Protein AF-A0A9E1IN04-F1 (afdb_monomer)

Solvent-accessible surface area (backbone atoms only — not comparable to full-atom values): 7733 Å² total; per-residue (Å²): 133,81,76,65,79,65,95,47,70,43,78,44,82,46,77,49,76,50,74,62,90,88,30,43,38,40,34,41,32,36,32,40,37,34,66,43,94,56,92,55,84,97,48,48,29,34,36,37,25,38,79,43,41,36,35,40,35,42,47,97,92,48,76,48,62,46,42,63,92,68,74,53,97,83,42,56,62,70,58,55,48,52,47,57,50,40,46,49,69,42,36,35,34,32,56,100,64,40,83,74,46,68,56,62,52,71,62,45,53,51,54,36,53,61,51,55,66,71,66,68,65,56,67,70,69,62,68,63,62,78,86,117

Radius of gyration: 16.49 Å; Cα contacts (8 Å, |Δi|>4): 220; chains: 1; bounding box: 37×37×45 Å

Foldseek 3Di:
DQDFDDPAWDWDWDWDWDDDPPKIKIKIWTKIKHWDDDPDPPKTKIKMATPWMWMWMDDVPDIAIDTPVDGDPPHDVVRVLVNQLRRQIWMFIDDPRDTDDTDPVVVSVVVSVVSVVVVPDDVVVVVVVPPD

Sequence (132 aa):
MQALPAKMPATYDVAVANATGAKMVTSIYTLQTEPIHCHLRGLRAWRIWTTHSEGSWEEPGEALNFNSDTPKGSDPWPLTLQHAISTVPVAIVFAEGAPTNLIDEPDWRIRINQTLDKLGLPEQARSTREAL

Nearest PDB structures (foldseek):
  6ubl-assembly1_B  TM=4.491E-01  e=7.215E+00  Micromonospora chersina
  8b6w-assembly1_A  TM=4.183E-01  e=8.961E+00  Pseudomonas monteilii

pLDDT: mean 81.49, std 13.01, range [36.62, 95.5]

Secondary structure (DSSP, 8-state):
-PPPPPSS-EEEEEEEEEEETTEEEEEEEEEEEEEE--SSTT-EEEEEEEEEEEEEEEETTEEEEEETTS--TTS-HHHHHHHHHHHS-EEEEEETTEEEEEESHHHHHHHHHHHHHHTT--HHHHHH-TT-

Structure (mmCIF, N/CA/C/O backbone):
data_AF-A0A9E1IN04-F1
#
_entry.id   AF-A0A9E1IN04-F1
#
loop_
_atom_site.group_PDB
_atom_site.id
_atom_site.type_symbol
_atom_site.label_atom_id
_atom_site.label_alt_id
_atom_site.label_comp_id
_atom_site.label_asym_id
_atom_site.label_entity_id
_atom_site.label_seq_id
_atom_site.pdbx_PDB_ins_code
_atom_site.Cartn_x
_atom_site.Cartn_y
_atom_site.Cartn_z
_atom_site.occupancy
_atom_site.B_iso_or_equiv
_atom_site.auth_seq_id
_atom_site.auth_comp_id
_atom_site.auth_asym_id
_atom_site.auth_atom_id
_atom_site.pdbx_PDB_model_num
ATOM 1 N N . MET A 1 1 ? 12.596 -17.959 4.624 1.00 39.81 1 MET A N 1
ATOM 2 C CA . MET A 1 1 ? 12.591 -17.982 3.146 1.00 39.81 1 MET A CA 1
ATOM 3 C C . MET A 1 1 ? 11.557 -16.951 2.712 1.00 39.81 1 MET A C 1
ATOM 5 O O . MET A 1 1 ? 10.387 -17.167 2.991 1.00 39.81 1 MET A O 1
ATOM 9 N N . GLN A 1 2 ? 11.969 -15.784 2.203 1.00 51.19 2 GLN A N 1
ATOM 10 C CA . GLN A 1 2 ? 11.014 -14.782 1.704 1.00 51.19 2 GLN A CA 1
ATOM 11 C C . GLN A 1 2 ? 10.414 -15.296 0.393 1.00 51.19 2 GLN A C 1
ATOM 13 O O . GLN A 1 2 ? 11.143 -15.798 -0.465 1.00 51.19 2 GLN A O 1
ATOM 18 N N . ALA A 1 3 ? 9.089 -15.242 0.266 1.00 54.62 3 ALA A N 1
ATOM 19 C CA . ALA A 1 3 ? 8.418 -15.646 -0.958 1.00 54.62 3 ALA A CA 1
ATOM 20 C C . ALA A 1 3 ? 8.788 -14.665 -2.077 1.00 54.62 3 ALA A C 1
ATOM 22 O O . ALA A 1 3 ? 8.647 -13.455 -1.917 1.00 54.62 3 ALA A O 1
ATOM 23 N N . LEU A 1 4 ? 9.267 -15.187 -3.207 1.00 60.56 4 LEU A N 1
ATOM 24 C CA . LEU A 1 4 ? 9.439 -14.384 -4.412 1.00 60.56 4 LEU A CA 1
ATOM 25 C C . LEU A 1 4 ? 8.053 -13.982 -4.937 1.00 60.56 4 LEU A C 1
ATOM 27 O O . LEU A 1 4 ? 7.192 -14.858 -5.061 1.00 60.56 4 LEU A O 1
ATOM 31 N N . PRO A 1 5 ? 7.838 -12.711 -5.302 1.00 63.75 5 PRO A N 1
ATOM 32 C CA . PRO A 1 5 ? 6.624 -12.309 -5.998 1.00 63.75 5 PRO A CA 1
ATOM 33 C C . PRO A 1 5 ? 6.424 -13.056 -7.324 1.00 63.75 5 PRO A C 1
ATOM 35 O O . PRO A 1 5 ? 7.355 -13.618 -7.920 1.00 63.75 5 PRO A O 1
ATOM 38 N N . ALA A 1 6 ? 5.168 -13.109 -7.760 1.00 69.19 6 ALA A N 1
ATOM 39 C CA . ALA A 1 6 ? 4.741 -13.899 -8.901 1.00 69.19 6 ALA A CA 1
ATOM 40 C C . ALA A 1 6 ? 5.416 -13.462 -10.213 1.00 69.19 6 ALA A C 1
ATOM 42 O O . ALA A 1 6 ? 5.799 -12.311 -10.428 1.00 69.19 6 ALA A O 1
ATOM 43 N N . LYS A 1 7 ? 5.541 -14.417 -11.142 1.00 77.25 7 LYS A N 1
ATOM 44 C CA . LYS A 1 7 ? 6.069 -14.174 -12.499 1.00 77.25 7 LYS A CA 1
ATOM 45 C C . LYS A 1 7 ? 5.049 -13.510 -13.439 1.00 77.25 7 LYS A C 1
ATOM 47 O O . LYS A 1 7 ? 5.396 -13.173 -14.565 1.00 77.25 7 LYS A O 1
ATOM 52 N N . MET A 1 8 ? 3.808 -13.374 -12.992 1.00 83.69 8 MET A N 1
ATOM 53 C CA . MET A 1 8 ? 2.656 -12.798 -13.686 1.00 83.69 8 MET A CA 1
ATOM 54 C C . MET A 1 8 ? 1.913 -11.900 -12.693 1.00 83.69 8 MET A C 1
ATOM 56 O O . MET A 1 8 ? 2.198 -12.005 -11.496 1.00 83.69 8 MET A O 1
ATOM 60 N N . PRO A 1 9 ? 0.984 -11.041 -13.148 1.00 90.06 9 PRO A N 1
ATOM 61 C CA . PRO A 1 9 ? 0.143 -10.292 -12.231 1.00 90.06 9 PRO A CA 1
ATOM 62 C C . PRO A 1 9 ? -0.522 -11.218 -11.211 1.00 90.06 9 PRO A C 1
ATOM 64 O O . PRO A 1 9 ? -1.022 -12.284 -11.576 1.00 90.06 9 PRO A O 1
ATOM 67 N N . ALA A 1 10 ? -0.480 -10.836 -9.940 1.00 91.44 10 ALA A N 1
ATOM 68 C CA . ALA A 1 10 ? -1.012 -11.648 -8.856 1.00 91.44 10 ALA A CA 1
ATOM 69 C C . ALA A 1 10 ? -1.556 -10.788 -7.724 1.00 91.44 10 ALA A C 1
ATOM 71 O O . ALA A 1 10 ? -1.034 -9.706 -7.437 1.00 91.44 10 ALA A O 1
ATOM 72 N N . THR A 1 11 ? -2.568 -11.338 -7.063 1.00 93.06 11 THR A N 1
ATOM 73 C CA . THR A 1 11 ? -3.179 -10.794 -5.857 1.00 93.06 11 THR A CA 1
ATOM 74 C C . THR A 1 11 ? -2.732 -11.615 -4.652 1.00 93.06 11 THR A C 1
ATOM 76 O O . THR A 1 11 ? -2.745 -12.845 -4.706 1.00 93.06 11 THR A O 1
ATOM 79 N N . TYR A 1 12 ? -2.334 -10.937 -3.581 1.00 89.69 12 TYR A N 1
ATOM 80 C CA . TYR A 1 12 ? -1.929 -11.548 -2.322 1.00 89.69 12 TYR A CA 1
ATOM 81 C C . TYR A 1 12 ? -2.736 -10.967 -1.176 1.00 89.69 12 TYR A C 1
ATOM 83 O O . TYR A 1 12 ? -2.800 -9.748 -1.046 1.00 89.69 12 TYR A O 1
ATOM 91 N N . ASP A 1 13 ? -3.239 -11.830 -0.302 1.00 91.56 13 ASP A N 1
ATOM 92 C CA . ASP A 1 13 ? -3.733 -11.411 1.004 1.00 91.56 13 ASP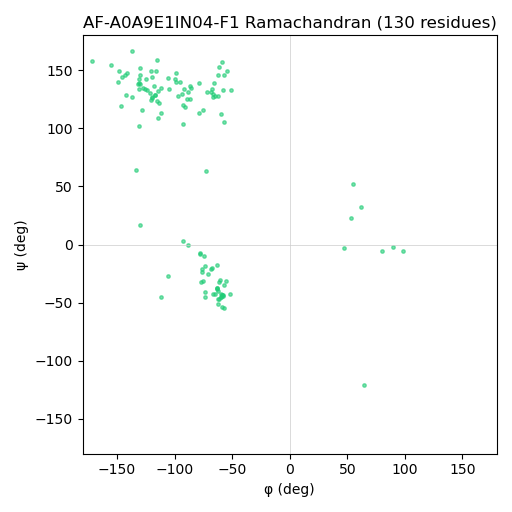 A CA 1
ATOM 93 C C . ASP A 1 13 ? -2.602 -11.536 2.024 1.00 91.56 13 ASP A C 1
ATOM 95 O O . ASP A 1 13 ? -2.019 -12.607 2.222 1.00 91.56 13 ASP A O 1
ATOM 99 N N . VAL A 1 14 ? -2.252 -10.413 2.642 1.00 86.94 14 VAL A N 1
ATOM 100 C CA . VAL A 1 14 ? -1.164 -10.307 3.610 1.00 86.94 14 VAL A CA 1
ATOM 101 C C . VAL A 1 14 ? -1.751 -9.967 4.966 1.00 86.94 14 VAL A C 1
ATOM 103 O O . VAL A 1 14 ? -2.197 -8.846 5.192 1.00 86.94 14 VAL A O 1
ATOM 106 N N . ALA A 1 15 ? -1.714 -10.937 5.876 1.00 87.19 15 ALA A N 1
ATOM 107 C CA . ALA A 1 15 ? -2.060 -10.725 7.271 1.00 87.19 15 ALA A CA 1
ATOM 108 C C . ALA A 1 15 ? -0.828 -10.245 8.053 1.00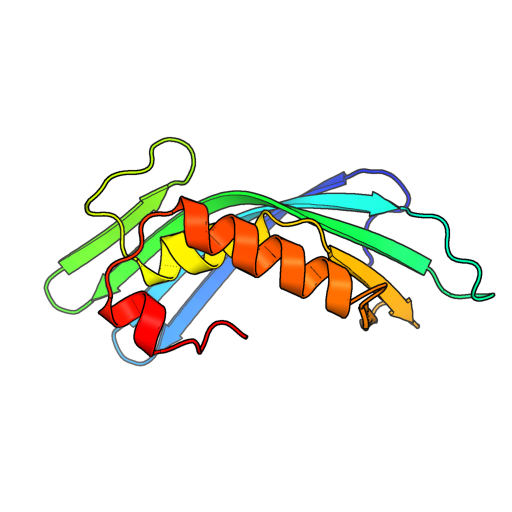 87.19 15 ALA A C 1
ATOM 110 O O . ALA A 1 15 ? 0.217 -10.900 8.059 1.00 87.19 15 ALA A O 1
ATOM 111 N N . VAL A 1 16 ? -0.960 -9.111 8.732 1.00 82.69 16 VAL A N 1
ATOM 112 C CA . VAL A 1 16 ? 0.034 -8.553 9.648 1.00 82.69 16 VAL A CA 1
ATOM 113 C C . VAL A 1 16 ? -0.571 -8.553 11.041 1.00 8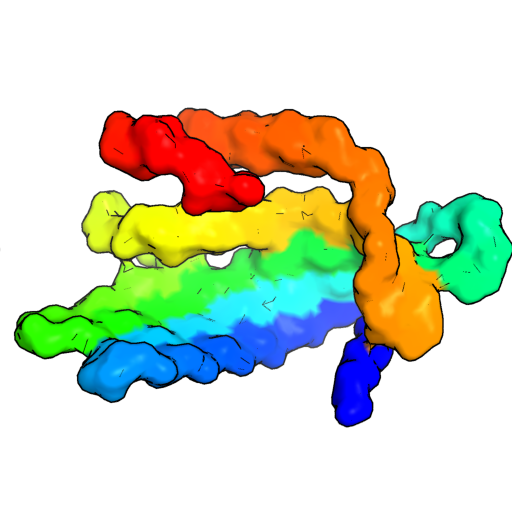2.69 16 VAL A C 1
ATOM 115 O O . VAL A 1 16 ? -1.627 -7.967 11.264 1.00 82.69 16 VAL A O 1
ATOM 118 N N . ALA A 1 17 ? 0.108 -9.199 11.983 1.00 81.38 17 ALA A N 1
ATOM 119 C CA . ALA A 1 17 ? -0.224 -9.132 13.396 1.00 81.38 17 ALA A CA 1
ATOM 120 C C . ALA A 1 17 ? 0.984 -8.579 14.149 1.00 81.38 17 ALA A C 1
ATOM 122 O O . ALA A 1 17 ? 2.087 -9.119 14.039 1.00 81.38 17 ALA A O 1
ATOM 123 N N . ASN A 1 18 ? 0.783 -7.501 14.900 1.00 78.94 18 ASN A N 1
ATOM 124 C CA . ASN A 1 18 ? 1.802 -6.929 15.767 1.00 78.94 18 ASN A CA 1
ATOM 125 C C . ASN A 1 18 ? 1.236 -6.770 17.179 1.00 78.94 18 ASN A C 1
ATOM 127 O O . ASN A 1 18 ? 0.115 -6.296 17.356 1.00 78.94 18 ASN A O 1
ATOM 131 N N . ALA A 1 19 ? 2.017 -7.165 18.180 1.00 76.00 19 ALA A N 1
ATOM 132 C CA . ALA A 1 19 ? 1.675 -7.009 19.582 1.00 76.00 19 ALA A CA 1
ATOM 133 C C . ALA A 1 19 ? 2.734 -6.142 20.267 1.00 76.00 19 ALA A C 1
ATOM 135 O O . ALA A 1 19 ? 3.928 -6.427 20.196 1.00 76.00 19 ALA A O 1
ATOM 136 N N . THR A 1 20 ? 2.310 -5.073 20.940 1.00 73.44 20 THR A N 1
ATOM 137 C CA . THR A 1 20 ? 3.200 -4.203 21.725 1.00 73.44 20 THR A CA 1
ATOM 138 C C . THR A 1 20 ? 2.593 -3.978 23.108 1.00 73.44 20 THR A C 1
ATOM 140 O O . THR A 1 20 ? 1.652 -3.202 23.278 1.00 73.44 20 THR A O 1
ATOM 143 N N . GLY A 1 21 ? 3.115 -4.680 24.119 1.00 77.62 21 GLY A N 1
ATOM 144 C CA . GLY A 1 21 ? 2.540 -4.672 25.467 1.00 77.62 21 GLY A CA 1
ATOM 145 C C . GLY A 1 21 ? 1.138 -5.290 25.484 1.00 77.62 21 GLY A C 1
ATOM 146 O O . GLY A 1 21 ? 0.980 -6.448 25.114 1.00 77.62 21 GLY A O 1
ATOM 147 N N . ALA A 1 22 ? 0.133 -4.516 25.905 1.00 69.38 22 ALA A N 1
ATOM 148 C CA . ALA A 1 22 ? -1.278 -4.925 25.912 1.00 69.38 22 ALA A CA 1
ATOM 149 C C . ALA A 1 22 ? -2.023 -4.625 24.596 1.00 69.38 22 ALA A C 1
ATOM 151 O O . ALA A 1 22 ? -3.215 -4.898 24.504 1.00 69.38 22 ALA A O 1
ATOM 152 N N . LYS A 1 23 ? -1.352 -4.029 23.602 1.00 69.69 23 LYS A N 1
ATOM 153 C CA . LYS A 1 23 ? -1.963 -3.661 22.320 1.00 69.69 23 LYS A CA 1
ATOM 154 C C . LYS A 1 23 ? -1.754 -4.774 21.305 1.00 69.69 23 LYS A C 1
ATOM 156 O O . LYS A 1 23 ? -0.611 -5.192 21.105 1.00 69.69 23 LYS A O 1
ATOM 161 N N . MET A 1 24 ? -2.825 -5.196 20.641 1.00 78.62 24 MET A N 1
ATOM 162 C CA . MET A 1 24 ? -2.763 -6.068 19.470 1.00 78.62 24 MET A CA 1
ATOM 163 C C . MET A 1 24 ? -3.330 -5.322 18.265 1.00 78.62 24 MET A C 1
ATOM 165 O O . MET A 1 24 ? -4.426 -4.768 18.319 1.00 78.62 24 MET A O 1
ATOM 169 N N . VAL A 1 25 ? -2.559 -5.313 17.184 1.00 78.06 25 VAL A N 1
ATOM 170 C CA . VAL A 1 25 ? -2.978 -4.813 15.878 1.00 78.06 25 VAL A CA 1
ATOM 171 C C . VAL A 1 25 ? -3.014 -6.000 14.938 1.00 78.06 25 VAL A C 1
ATOM 173 O O . VAL A 1 25 ? -1.995 -6.671 14.755 1.00 78.06 25 VAL A O 1
ATOM 176 N N . THR A 1 26 ? -4.174 -6.253 14.344 1.00 84.81 26 THR A N 1
ATOM 177 C CA . THR A 1 26 ? -4.314 -7.216 13.252 1.00 84.81 26 THR A CA 1
ATOM 178 C C . THR A 1 26 ? -4.784 -6.489 12.0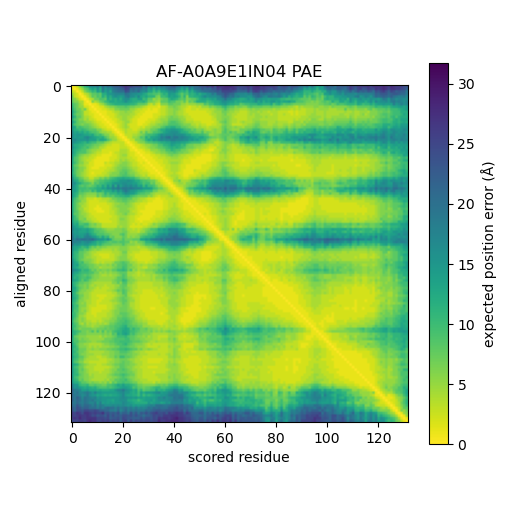10 1.00 84.81 26 THR A C 1
ATOM 180 O O . THR A 1 26 ? -5.631 -5.601 12.074 1.00 84.81 26 THR A O 1
ATOM 183 N N . SER A 1 27 ? -4.188 -6.799 10.869 1.00 86.12 27 SER A N 1
ATOM 184 C CA . SER A 1 27 ? -4.558 -6.178 9.604 1.00 86.12 27 SER 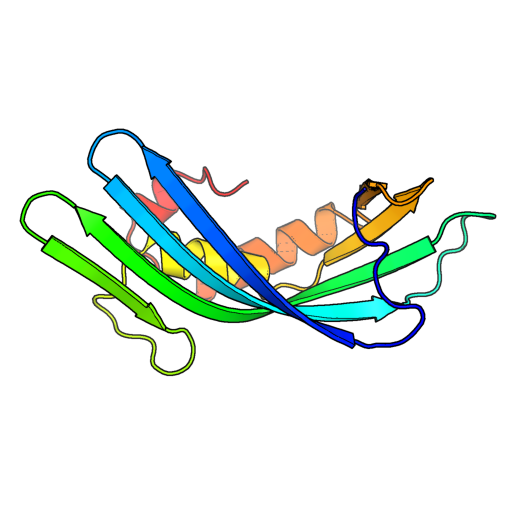A CA 1
ATOM 185 C C . SER A 1 27 ? -4.411 -7.164 8.465 1.00 86.12 27 SER A C 1
ATOM 187 O O . SER A 1 27 ? -3.480 -7.967 8.459 1.00 86.12 27 SER A O 1
ATOM 189 N N . ILE A 1 28 ? -5.307 -7.079 7.494 1.00 90.88 28 ILE A N 1
ATOM 190 C CA . ILE A 1 28 ? -5.270 -7.834 6.251 1.00 90.88 28 ILE A CA 1
ATOM 191 C C . ILE A 1 28 ? -5.196 -6.826 5.108 1.00 90.88 28 ILE A C 1
ATOM 193 O O . ILE A 1 28 ? -5.994 -5.893 5.023 1.00 90.88 28 ILE A O 1
ATOM 197 N N . TYR A 1 29 ? -4.207 -7.007 4.238 1.00 91.94 29 TYR A N 1
ATOM 198 C CA . TYR A 1 29 ? -3.992 -6.185 3.053 1.00 91.94 29 TYR A CA 1
ATOM 199 C C . TYR A 1 29 ? -4.139 -7.044 1.807 1.00 91.94 29 TYR A C 1
ATOM 201 O O . TYR A 1 29 ? -3.447 -8.053 1.682 1.00 91.94 29 TYR A O 1
ATOM 209 N N . THR A 1 30 ? -4.954 -6.607 0.852 1.00 95.50 30 THR A N 1
ATOM 210 C CA . THR A 1 30 ? -4.984 -7.212 -0.484 1.00 95.50 30 THR A CA 1
ATOM 211 C C . THR A 1 30 ? -4.034 -6.440 -1.388 1.00 95.50 30 THR A C 1
ATOM 213 O O . THR A 1 30 ? -4.331 -5.325 -1.833 1.00 95.50 30 THR A O 1
ATOM 216 N N . LEU A 1 31 ? -2.870 -7.029 -1.648 1.00 93.56 31 LEU A N 1
ATOM 217 C CA . LEU A 1 31 ? -1.823 -6.477 -2.498 1.00 93.56 31 LEU A CA 1
ATOM 218 C C . LEU A 1 31 ? -1.985 -6.964 -3.934 1.00 93.56 31 LEU A C 1
ATOM 220 O O . LEU A 1 31 ? -2.127 -8.158 -4.186 1.00 93.56 31 LEU A O 1
ATOM 224 N N . GLN A 1 32 ? -1.878 -6.045 -4.881 1.00 95.00 32 GLN A N 1
ATOM 225 C CA . GLN A 1 32 ? -1.687 -6.347 -6.289 1.00 95.00 32 GLN A CA 1
ATOM 226 C C . GLN A 1 32 ? -0.213 -6.210 -6.640 1.00 95.00 32 GLN A C 1
ATOM 228 O O . GLN A 1 32 ? 0.477 -5.293 -6.190 1.00 95.00 32 GLN A O 1
ATOM 233 N N . THR A 1 33 ? 0.264 -7.134 -7.463 1.00 92.88 33 THR A N 1
ATOM 234 C CA . THR A 1 33 ? 1.629 -7.135 -7.981 1.00 92.88 33 THR A CA 1
ATOM 235 C C . THR A 1 33 ? 1.595 -7.327 -9.487 1.00 92.88 33 THR A C 1
ATOM 237 O O . THR A 1 33 ? 0.817 -8.132 -9.991 1.00 92.88 33 THR A O 1
ATOM 240 N N . GLU A 1 34 ? 2.440 -6.601 -10.213 1.00 93.50 34 GLU A N 1
ATOM 241 C CA . GLU A 1 34 ? 2.546 -6.675 -11.670 1.00 93.50 34 GLU A CA 1
ATOM 242 C C . GLU A 1 34 ? 4.026 -6.663 -12.091 1.00 93.50 34 GLU A C 1
ATOM 244 O O . GLU A 1 34 ? 4.762 -5.761 -11.682 1.00 93.50 34 GLU A O 1
ATOM 249 N N . PRO A 1 35 ? 4.511 -7.626 -12.902 1.00 91.00 35 PRO A N 1
ATOM 250 C CA . PRO A 1 35 ? 5.848 -7.554 -13.491 1.00 91.00 35 PRO A CA 1
ATOM 251 C C . PRO A 1 35 ? 5.946 -6.380 -14.453 1.00 91.00 35 PRO A C 1
ATOM 253 O O . PRO A 1 35 ? 5.161 -6.260 -15.389 1.00 91.00 35 PRO A O 1
ATOM 256 N N . ILE A 1 36 ? 6.959 -5.542 -14.248 1.00 91.56 36 ILE A N 1
ATOM 257 C CA . ILE A 1 36 ? 7.260 -4.420 -15.134 1.00 91.56 36 ILE A CA 1
ATOM 258 C C . ILE A 1 36 ? 8.621 -4.620 -15.787 1.00 91.56 36 ILE A C 1
ATOM 260 O O . ILE A 1 36 ? 9.533 -5.242 -15.234 1.00 91.56 36 ILE A O 1
ATOM 264 N N . HIS A 1 37 ? 8.759 -4.094 -17.000 1.00 83.94 37 HIS A N 1
ATOM 265 C CA . HIS A 1 37 ? 10.021 -4.160 -17.715 1.00 83.94 37 HIS A CA 1
ATOM 266 C C . HIS A 1 37 ? 11.073 -3.287 -17.018 1.00 83.94 37 HIS A C 1
ATOM 268 O O . HIS A 1 37 ? 10.826 -2.120 -16.720 1.00 83.94 37 HIS A O 1
ATOM 274 N N . CYS A 1 38 ? 12.258 -3.852 -16.791 1.00 79.31 38 CYS A N 1
ATOM 275 C CA . CYS A 1 38 ? 13.414 -3.145 -16.257 1.00 79.31 38 CYS A CA 1
ATOM 276 C C . CYS A 1 38 ? 14.590 -3.313 -17.216 1.00 79.31 38 CYS A C 1
ATOM 278 O O . CYS A 1 38 ? 14.888 -4.424 -17.654 1.00 79.31 38 CYS A O 1
ATOM 280 N N . HIS A 1 39 ? 15.278 -2.217 -17.528 1.00 77.44 39 HIS A N 1
ATOM 281 C CA . HIS A 1 39 ? 16.440 -2.237 -18.420 1.00 77.44 39 HIS A CA 1
ATOM 282 C C . HIS A 1 39 ? 17.726 -2.744 -17.737 1.00 77.44 39 HIS A C 1
ATOM 284 O O . HIS A 1 39 ? 18.735 -2.968 -18.407 1.00 77.44 39 HIS A O 1
ATOM 290 N N . LEU A 1 40 ? 17.707 -2.953 -16.415 1.00 74.00 40 LEU A N 1
ATOM 291 C CA . LEU A 1 40 ? 18.845 -3.469 -15.655 1.00 74.00 40 LEU A CA 1
ATOM 292 C C . LEU A 1 40 ? 18.944 -4.994 -15.825 1.00 74.00 40 LEU A C 1
ATOM 294 O O . LEU A 1 40 ? 18.080 -5.747 -15.375 1.00 74.00 40 LEU A O 1
ATOM 298 N N . ARG A 1 41 ? 20.006 -5.464 -16.494 1.00 70.88 41 ARG A N 1
ATOM 299 C CA . ARG A 1 41 ? 20.218 -6.897 -16.769 1.00 70.88 41 ARG A CA 1
ATOM 300 C C . ARG A 1 41 ? 20.257 -7.718 -15.478 1.00 70.88 41 ARG A C 1
ATOM 302 O O . ARG A 1 41 ? 20.988 -7.390 -14.552 1.00 70.88 41 ARG A O 1
ATOM 309 N N . GLY A 1 42 ? 19.519 -8.829 -15.467 1.00 71.44 42 GLY A N 1
ATOM 310 C CA . GLY A 1 42 ? 19.504 -9.790 -14.358 1.00 71.44 42 GLY A CA 1
ATOM 311 C C . GLY A 1 42 ? 18.631 -9.387 -13.168 1.00 71.44 42 GLY A C 1
ATOM 312 O O . GLY A 1 42 ? 18.435 -10.207 -12.274 1.00 71.44 42 GLY A O 1
ATOM 313 N N . LEU A 1 43 ? 18.063 -8.178 -13.171 1.00 77.94 43 LEU A N 1
ATOM 314 C CA . LEU A 1 43 ? 17.159 -7.713 -12.126 1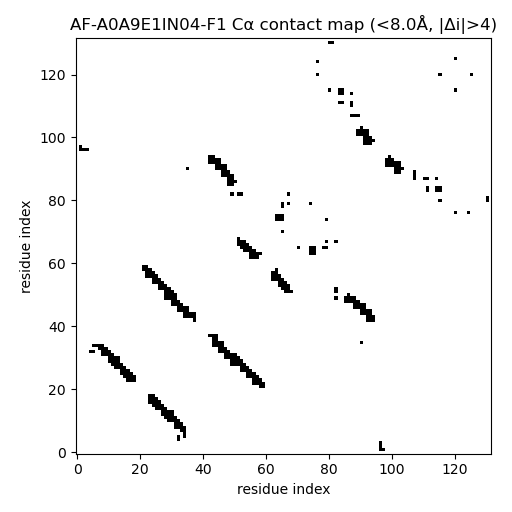.00 77.94 43 LEU A CA 1
ATOM 315 C C . LEU A 1 43 ? 15.702 -7.865 -12.561 1.00 77.94 43 LEU A C 1
ATOM 317 O O . LEU A 1 43 ? 15.363 -7.758 -13.741 1.00 77.94 43 LEU A O 1
ATOM 321 N N . ARG A 1 44 ? 14.831 -8.138 -11.589 1.00 85.00 44 ARG A N 1
ATOM 322 C CA . ARG A 1 44 ? 13.378 -8.176 -11.792 1.00 85.00 44 ARG A CA 1
ATOM 323 C C . ARG A 1 44 ? 12.778 -6.928 -11.183 1.00 85.00 44 ARG A C 1
ATOM 325 O O . ARG A 1 44 ? 13.238 -6.489 -10.135 1.00 85.00 44 ARG A O 1
ATOM 332 N N . ALA A 1 45 ? 11.759 -6.377 -11.822 1.00 90.75 45 ALA A N 1
ATOM 333 C CA . ALA A 1 45 ? 11.024 -5.255 -11.275 1.00 90.75 45 ALA A CA 1
ATOM 334 C C . ALA A 1 45 ? 9.539 -5.582 -11.207 1.00 90.75 45 ALA A C 1
ATOM 336 O O . ALA A 1 45 ? 8.987 -6.219 -12.110 1.00 90.75 45 ALA A O 1
ATOM 337 N N . TRP A 1 46 ? 8.906 -5.116 -10.140 1.00 92.38 46 TRP A N 1
ATOM 338 C CA . TRP A 1 46 ? 7.476 -5.249 -9.932 1.00 92.38 46 TRP A CA 1
ATOM 339 C C . TRP A 1 46 ? 6.873 -3.917 -9.543 1.00 92.38 46 TRP A C 1
ATOM 341 O O . TRP A 1 46 ? 7.465 -3.153 -8.785 1.00 92.38 46 TRP A O 1
ATOM 351 N N . ARG A 1 47 ? 5.673 -3.664 -10.047 1.00 94.12 47 ARG A N 1
ATOM 352 C CA . ARG A 1 47 ? 4.776 -2.662 -9.498 1.00 94.12 47 ARG A CA 1
ATOM 353 C C . ARG A 1 47 ? 3.924 -3.322 -8.419 1.00 94.12 47 ARG A C 1
ATOM 355 O O . ARG A 1 47 ? 3.383 -4.397 -8.662 1.00 94.12 47 ARG A O 1
ATOM 362 N N . ILE A 1 48 ? 3.828 -2.702 -7.249 1.00 93.81 48 ILE A N 1
ATOM 363 C CA . ILE A 1 48 ? 3.082 -3.209 -6.093 1.00 93.81 48 ILE A CA 1
ATOM 364 C C . ILE A 1 48 ? 2.177 -2.097 -5.566 1.00 93.81 48 ILE A C 1
ATOM 366 O O . ILE A 1 48 ? 2.591 -0.939 -5.519 1.00 93.81 48 ILE A O 1
ATOM 370 N N . TRP A 1 49 ? 0.942 -2.436 -5.206 1.00 95.06 49 TRP A N 1
ATOM 371 C CA . TRP A 1 49 ? 0.016 -1.526 -4.531 1.00 95.06 49 TRP A CA 1
ATOM 372 C C . TRP A 1 49 ? -1.027 -2.295 -3.734 1.00 95.06 49 TRP A C 1
ATOM 374 O O . TRP A 1 49 ? -1.370 -3.430 -4.058 1.00 95.06 49 TRP A O 1
ATOM 384 N N . THR A 1 50 ? -1.558 -1.655 -2.706 1.00 95.38 50 THR A N 1
ATOM 385 C CA . THR A 1 50 ? -2.679 -2.164 -1.926 1.00 95.38 50 THR A CA 1
ATOM 386 C C . THR A 1 50 ? -3.992 -1.769 -2.588 1.00 95.38 50 THR A C 1
ATOM 388 O O . THR A 1 50 ? -4.179 -0.624 -2.989 1.00 95.38 50 THR A O 1
ATOM 391 N N . THR A 1 51 ? -4.917 -2.717 -2.696 1.00 95.50 51 THR A N 1
ATOM 392 C CA . THR A 1 51 ? -6.284 -2.477 -3.194 1.00 95.50 51 THR A CA 1
ATOM 393 C C . THR A 1 51 ? -7.326 -2.487 -2.093 1.00 95.50 51 THR A C 1
ATOM 395 O O . THR A 1 51 ? -8.339 -1.812 -2.221 1.00 95.50 51 THR A O 1
ATOM 398 N N . HIS A 1 52 ? -7.055 -3.203 -1.005 1.00 95.00 52 HIS A N 1
ATOM 399 C CA . HIS A 1 52 ? -7.931 -3.277 0.151 1.00 95.00 52 HIS A CA 1
ATOM 400 C C . HIS A 1 52 ? -7.096 -3.335 1.429 1.00 95.00 52 HIS A C 1
ATOM 402 O O . HIS A 1 52 ? -5.998 -3.904 1.447 1.00 95.00 52 HIS A O 1
ATOM 408 N N . SER A 1 53 ? -7.599 -2.739 2.502 1.00 93.19 53 SER A N 1
ATOM 409 C CA . SER A 1 53 ? -7.041 -2.872 3.842 1.00 93.19 53 SER A CA 1
ATOM 410 C C . SER A 1 53 ? -8.159 -2.926 4.865 1.00 93.19 53 SER A C 1
ATOM 412 O O . SER A 1 53 ? -8.994 -2.024 4.929 1.00 93.19 53 SER A O 1
ATOM 414 N N . GLU A 1 54 ? -8.110 -3.936 5.715 1.00 93.12 54 GLU A N 1
ATOM 415 C CA . GLU A 1 54 ? -8.932 -4.009 6.911 1.00 93.12 54 GLU A CA 1
ATOM 416 C C . GLU A 1 54 ? -8.066 -4.323 8.120 1.00 93.12 54 GLU A C 1
ATOM 418 O O . GLU A 1 54 ? -7.004 -4.936 8.007 1.00 93.12 54 GLU A O 1
ATOM 423 N N . GLY A 1 55 ? -8.493 -3.881 9.293 1.00 87.88 55 GLY A N 1
ATOM 424 C CA . GLY A 1 55 ? -7.771 -4.184 10.511 1.00 87.88 55 GLY A CA 1
ATOM 425 C C . GLY A 1 55 ? -8.506 -3.771 11.765 1.00 87.88 55 GLY A C 1
ATOM 426 O O . GLY A 1 55 ? -9.370 -2.892 11.748 1.00 87.88 55 GLY A O 1
ATOM 427 N N . SER A 1 56 ? -8.117 -4.414 12.856 1.00 84.50 56 SER A N 1
ATOM 428 C CA . SER A 1 56 ? -8.557 -4.101 14.203 1.00 84.50 56 SER A CA 1
ATOM 429 C C . SER A 1 56 ? -7.362 -3.730 15.071 1.00 84.50 56 SER A C 1
ATOM 431 O O . SER A 1 56 ? -6.257 -4.270 14.938 1.00 84.50 56 SER A O 1
ATOM 433 N N . TRP A 1 57 ? -7.599 -2.786 15.968 1.00 79.25 57 TRP A N 1
ATOM 434 C CA . TRP A 1 57 ? -6.654 -2.352 16.977 1.00 79.25 57 TRP A CA 1
ATOM 435 C C . TRP A 1 57 ? -7.356 -2.393 18.327 1.00 79.25 57 TRP A C 1
ATOM 437 O O . TRP A 1 57 ? -8.318 -1.666 18.571 1.00 79.25 57 TRP A O 1
ATOM 447 N N . GLU A 1 58 ? -6.861 -3.254 19.207 1.00 78.25 58 GLU A N 1
ATOM 448 C CA . GLU A 1 58 ? -7.295 -3.311 20.597 1.00 78.25 58 GLU A CA 1
ATOM 449 C C . GLU A 1 58 ? -6.410 -2.405 21.464 1.00 78.25 58 GLU A C 1
ATOM 451 O O . GLU A 1 58 ? -5.194 -2.606 21.570 1.00 78.25 58 GLU A O 1
ATOM 456 N N . GLU A 1 59 ? -7.018 -1.399 22.091 1.00 72.06 59 GLU A N 1
ATOM 457 C CA . GLU A 1 59 ? -6.417 -0.594 23.154 1.00 72.06 59 GLU A CA 1
ATOM 458 C C . GLU A 1 59 ? -7.180 -0.797 24.474 1.00 72.06 59 GLU A C 1
ATOM 460 O O . GLU A 1 59 ? -8.339 -1.222 24.470 1.00 72.06 59 GLU A O 1
ATOM 465 N N . PRO A 1 60 ? -6.571 -0.514 25.644 1.00 69.06 60 PRO A N 1
ATOM 466 C CA . PRO A 1 60 ? -7.283 -0.605 26.914 1.00 69.06 60 PRO A CA 1
ATOM 467 C C . PRO A 1 60 ? -8.533 0.292 26.932 1.00 69.06 60 PRO A C 1
ATOM 469 O O . PRO A 1 60 ? -8.431 1.507 27.076 1.00 69.06 60 PRO A O 1
ATOM 472 N N . GLY A 1 61 ? -9.713 -0.325 26.821 1.00 71.50 61 GLY A N 1
ATOM 473 C CA . GLY A 1 61 ? -11.014 0.348 26.884 1.00 71.50 61 GLY A CA 1
ATOM 474 C C . GLY A 1 61 ? -11.674 0.656 25.537 1.00 71.50 61 GLY A C 1
ATOM 475 O O . GLY A 1 61 ? -12.831 1.071 25.544 1.00 71.50 61 GLY A O 1
ATOM 476 N N . GLU A 1 62 ? -11.008 0.418 24.402 1.00 76.94 62 GLU A N 1
ATOM 477 C CA . GLU A 1 62 ? -11.569 0.695 23.074 1.00 76.94 62 GLU A CA 1
ATOM 478 C C . GLU A 1 62 ? -11.032 -0.273 22.009 1.00 76.94 62 GLU A C 1
ATOM 480 O O . GLU A 1 62 ? -9.849 -0.612 21.987 1.00 76.94 62 GLU A O 1
ATOM 485 N N . ALA A 1 63 ? -11.914 -0.714 21.110 1.00 79.25 63 ALA A N 1
ATOM 486 C CA . ALA A 1 63 ? -11.547 -1.469 19.918 1.00 79.25 63 ALA A CA 1
ATOM 487 C C . ALA A 1 63 ? -11.820 -0.602 18.688 1.00 79.25 63 ALA A C 1
ATOM 489 O O . ALA A 1 63 ? -12.972 -0.291 18.372 1.00 79.25 63 ALA A O 1
ATOM 490 N N . LEU A 1 64 ? -10.753 -0.218 17.996 1.00 84.12 64 LEU A N 1
ATOM 491 C CA . LEU A 1 64 ? -10.821 0.559 16.769 1.00 84.12 64 LEU A CA 1
ATOM 492 C C . LEU A 1 64 ? -10.769 -0.381 15.568 1.00 84.12 64 LEU A C 1
ATOM 494 O O . LEU A 1 64 ? -10.006 -1.344 15.557 1.00 84.12 64 LEU A O 1
ATOM 498 N N . ASN A 1 65 ? -11.568 -0.091 14.545 1.00 88.00 65 ASN A N 1
ATOM 499 C CA . ASN A 1 65 ? -11.614 -0.882 13.319 1.00 88.00 65 ASN A CA 1
ATOM 500 C C . ASN A 1 65 ? -11.494 0.032 12.103 1.00 88.00 65 ASN A C 1
ATOM 502 O O . ASN A 1 65 ? -12.012 1.148 12.112 1.00 88.00 65 ASN A O 1
ATOM 506 N N . PHE A 1 66 ? -10.850 -0.471 11.057 1.00 89.69 66 PHE A N 1
ATOM 507 C CA . PHE A 1 66 ? -10.731 0.179 9.759 1.00 89.69 66 PHE A CA 1
ATOM 508 C C . PHE A 1 66 ? -11.074 -0.823 8.658 1.00 89.69 66 PHE A C 1
ATOM 510 O O . PHE A 1 66 ? -10.660 -1.979 8.732 1.00 89.69 66 PHE A O 1
ATOM 517 N N . ASN A 1 67 ? -11.819 -0.384 7.644 1.00 92.75 67 ASN A N 1
ATOM 518 C CA . ASN A 1 67 ? -12.064 -1.152 6.426 1.00 92.75 67 ASN A CA 1
ATOM 519 C C . ASN A 1 67 ? -12.171 -0.184 5.240 1.00 92.75 67 ASN A C 1
ATOM 521 O O . ASN A 1 67 ? -13.052 0.680 5.213 1.00 92.75 67 ASN A O 1
ATOM 525 N N . SER A 1 68 ? -11.280 -0.341 4.262 1.00 92.12 68 SER A N 1
ATOM 526 C CA . SER A 1 68 ? -11.178 0.557 3.110 1.00 92.12 68 SER A CA 1
ATOM 527 C C . SER A 1 68 ? -12.373 0.516 2.155 1.00 92.12 68 SER A C 1
ATOM 529 O O . SER A 1 68 ? -12.559 1.472 1.406 1.00 92.12 68 SER A O 1
ATOM 531 N N . ASP A 1 69 ? -13.185 -0.545 2.165 1.00 92.69 69 ASP A N 1
ATOM 532 C CA . ASP A 1 69 ? -14.383 -0.635 1.314 1.00 92.69 69 ASP A CA 1
ATOM 533 C C . ASP A 1 69 ? -15.530 0.231 1.852 1.00 92.69 69 ASP A C 1
ATOM 535 O O . ASP A 1 69 ? -16.423 0.639 1.107 1.00 92.69 69 ASP A O 1
ATOM 539 N N . THR A 1 70 ? -15.510 0.531 3.153 1.00 90.38 70 THR A N 1
ATOM 540 C CA . THR A 1 70 ? -16.530 1.341 3.828 1.00 90.38 70 THR A CA 1
ATOM 541 C C . THR A 1 70 ? -15.887 2.407 4.721 1.00 90.38 70 THR A C 1
ATOM 543 O O . THR A 1 70 ? -16.067 2.352 5.943 1.00 90.38 70 THR A O 1
ATOM 546 N N . PRO A 1 71 ? -15.141 3.372 4.150 1.00 83.38 71 PRO A N 1
ATOM 547 C CA . PRO A 1 71 ? -14.417 4.362 4.934 1.00 83.38 71 PRO A CA 1
ATOM 548 C C . PRO A 1 71 ? -15.387 5.282 5.683 1.00 83.38 71 PRO A C 1
ATOM 550 O O . PRO A 1 71 ? -16.405 5.726 5.139 1.00 83.38 71 PRO A O 1
ATOM 553 N N . LYS A 1 72 ? -15.067 5.594 6.938 1.00 84.38 72 LYS A N 1
ATOM 554 C CA . LYS A 1 72 ? -15.859 6.460 7.820 1.00 84.38 72 LYS A CA 1
ATOM 555 C C . LYS A 1 72 ? -15.026 7.653 8.267 1.00 84.38 72 LYS A C 1
ATOM 557 O O . LYS A 1 72 ? -13.825 7.560 8.481 1.00 84.38 72 LYS A O 1
ATOM 562 N N . GLY A 1 73 ? -15.687 8.786 8.506 1.00 76.38 73 GLY A N 1
ATOM 563 C CA . GLY A 1 73 ? -15.013 9.982 9.032 1.00 76.38 73 GLY A CA 1
ATOM 564 C C . GLY A 1 73 ? -14.409 9.801 10.433 1.00 76.38 73 GLY A C 1
ATOM 565 O O . GLY A 1 73 ? -13.556 10.586 10.829 1.00 76.38 73 GLY A O 1
ATOM 566 N N . SER A 1 74 ? -14.842 8.776 11.172 1.00 80.88 74 SER A N 1
ATOM 567 C CA . SER A 1 74 ? -14.312 8.396 12.486 1.00 80.88 74 SER A CA 1
ATOM 568 C C . SER A 1 74 ? -13.200 7.347 12.419 1.00 80.88 74 SER A C 1
ATOM 570 O O . SER A 1 74 ? -12.777 6.867 13.468 1.00 80.88 74 SER A O 1
ATOM 572 N N . ASP A 1 75 ? -12.782 6.926 11.223 1.00 83.56 75 ASP A N 1
ATOM 573 C CA . ASP A 1 75 ? -11.746 5.907 11.091 1.00 83.56 75 ASP A CA 1
ATOM 574 C C . ASP A 1 75 ? -10.419 6.388 11.698 1.00 83.56 75 ASP A C 1
ATOM 576 O O . ASP A 1 75 ? -10.087 7.578 11.605 1.00 83.56 75 ASP A O 1
ATOM 580 N N . PRO A 1 76 ? -9.622 5.483 12.296 1.00 79.25 76 PRO A N 1
ATOM 581 C CA . PRO A 1 76 ? -8.327 5.841 12.852 1.00 79.25 76 PRO A CA 1
ATOM 582 C C . PRO A 1 76 ? -7.420 6.407 11.760 1.00 79.25 76 PRO A C 1
ATOM 584 O O . PRO A 1 76 ? -6.970 5.689 10.865 1.00 79.25 76 PRO A O 1
ATOM 587 N N . TRP A 1 77 ? -7.109 7.700 11.855 1.00 77.31 77 TRP A N 1
ATOM 588 C CA . TRP A 1 77 ? -6.337 8.396 10.828 1.00 77.31 77 TRP A CA 1
ATOM 589 C C . TRP A 1 77 ? -4.975 7.747 10.499 1.00 77.31 77 TRP A C 1
ATOM 591 O O . TRP A 1 77 ? -4.606 7.819 9.326 1.00 77.31 77 TRP A O 1
ATOM 601 N N . PRO A 1 78 ? -4.239 7.065 11.413 1.00 77.62 78 PRO A N 1
ATOM 602 C CA . PRO A 1 78 ? -3.008 6.369 11.029 1.00 77.62 78 PRO A CA 1
ATOM 603 C C . PRO A 1 78 ? -3.254 5.231 10.028 1.00 77.62 78 PRO A C 1
ATOM 605 O O . PRO A 1 78 ? -2.469 5.053 9.099 1.00 77.62 78 PRO A O 1
ATOM 608 N N . LEU A 1 79 ? -4.365 4.497 10.168 1.00 79.19 79 LEU A N 1
ATOM 609 C CA . LEU A 1 79 ? -4.731 3.410 9.254 1.00 79.19 79 LEU A CA 1
ATOM 610 C C . LEU A 1 79 ? -5.218 3.964 7.914 1.00 79.19 79 LEU A C 1
ATOM 612 O O . LEU A 1 79 ? -4.801 3.481 6.862 1.00 79.19 79 LEU A O 1
ATOM 616 N N . THR A 1 80 ? -6.008 5.040 7.944 1.00 83.62 80 THR A N 1
ATOM 617 C CA . THR A 1 80 ? -6.425 5.762 6.735 1.00 83.62 80 THR A CA 1
ATOM 618 C C . THR A 1 80 ? -5.219 6.283 5.947 1.00 83.62 80 THR A C 1
ATOM 620 O O . THR A 1 80 ? -5.170 6.136 4.726 1.00 83.62 80 THR A O 1
ATOM 623 N N . LEU A 1 81 ? -4.217 6.848 6.634 1.00 83.31 81 LEU A N 1
ATOM 624 C CA . LEU A 1 81 ? -2.962 7.298 6.025 1.00 83.31 81 LEU A CA 1
ATOM 625 C C . LEU A 1 81 ? -2.180 6.148 5.399 1.00 83.31 81 LEU A C 1
ATOM 627 O O . LEU A 1 81 ? -1.784 6.233 4.237 1.00 83.31 81 LEU A O 1
ATOM 631 N N . GLN A 1 82 ? -1.956 5.079 6.164 1.00 84.69 82 GLN A N 1
ATOM 632 C CA . GLN A 1 82 ? -1.201 3.924 5.697 1.00 84.69 82 GLN A CA 1
ATOM 633 C C . GLN A 1 82 ? -1.862 3.301 4.465 1.00 84.69 82 GLN A C 1
ATOM 635 O O . GLN A 1 82 ? -1.181 3.034 3.472 1.00 84.69 82 GLN A O 1
ATOM 640 N N . HIS A 1 83 ? -3.186 3.124 4.501 1.00 89.31 83 HIS A N 1
ATOM 641 C CA . HIS A 1 83 ? -3.943 2.647 3.354 1.00 89.31 83 HIS A CA 1
ATOM 642 C C . HIS A 1 83 ? -3.729 3.569 2.152 1.00 89.31 83 HIS A C 1
ATOM 644 O O . HIS A 1 83 ? -3.247 3.109 1.118 1.00 89.31 83 HIS A O 1
ATOM 650 N N . ALA A 1 84 ? -3.969 4.873 2.304 1.00 88.62 84 ALA A N 1
ATOM 651 C CA . ALA A 1 84 ? -3.843 5.822 1.207 1.00 88.62 84 ALA A CA 1
ATOM 652 C C . ALA A 1 84 ? -2.446 5.836 0.569 1.00 88.62 84 ALA A C 1
ATOM 654 O O . ALA A 1 84 ? -2.341 5.793 -0.654 1.00 88.62 84 ALA A O 1
ATOM 655 N N . ILE A 1 85 ? -1.375 5.819 1.367 1.00 89.88 85 ILE A N 1
ATOM 656 C CA . ILE A 1 85 ? 0.001 5.730 0.852 1.00 89.88 85 ILE A CA 1
ATOM 657 C C . ILE A 1 85 ? 0.204 4.412 0.103 1.00 89.88 85 ILE A C 1
ATOM 659 O O . ILE A 1 85 ? 0.716 4.404 -1.014 1.00 89.88 85 ILE A O 1
ATOM 663 N N . SER A 1 86 ? -0.233 3.298 0.692 1.00 90.56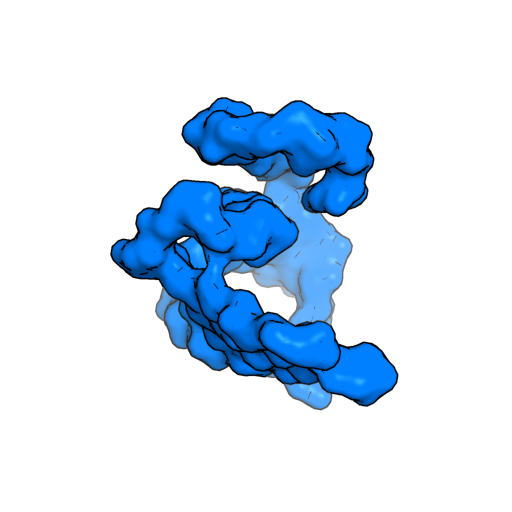 86 SER A N 1
ATOM 664 C CA . SER A 1 86 ? -0.029 1.963 0.126 1.00 90.56 86 SER A CA 1
ATOM 665 C C . SER A 1 86 ? -0.830 1.701 -1.156 1.00 90.56 86 SER A C 1
ATOM 667 O O . SER A 1 86 ? -0.445 0.847 -1.953 1.00 90.56 86 SER A O 1
ATOM 669 N N . THR A 1 87 ? -1.908 2.455 -1.400 1.00 93.81 87 THR A N 1
ATOM 670 C CA . THR A 1 87 ? -2.663 2.395 -2.664 1.00 93.81 87 THR A CA 1
ATOM 671 C C . THR A 1 87 ? -1.936 3.052 -3.833 1.00 93.81 87 THR A C 1
ATOM 673 O O . THR A 1 87 ? -2.256 2.761 -4.985 1.00 93.81 87 THR A O 1
ATOM 676 N N . VAL A 1 88 ? -0.941 3.912 -3.572 1.00 94.50 88 VAL A N 1
ATOM 677 C CA . VAL A 1 88 ? -0.144 4.549 -4.624 1.00 94.50 88 VAL A CA 1
ATOM 678 C C . VAL A 1 88 ? 0.847 3.531 -5.189 1.00 94.50 88 VAL A C 1
ATOM 680 O O . VAL A 1 88 ? 1.769 3.127 -4.473 1.00 94.50 88 VAL A O 1
ATOM 683 N N . PRO A 1 89 ? 0.735 3.144 -6.475 1.00 94.62 89 PRO A N 1
ATOM 684 C CA . PRO A 1 89 ? 1.592 2.106 -7.020 1.00 94.62 89 PRO A CA 1
ATOM 685 C C . PRO A 1 89 ? 3.064 2.481 -6.992 1.00 94.62 89 PRO A C 1
ATOM 687 O O . PRO A 1 89 ? 3.469 3.524 -7.511 1.00 94.62 89 PRO A O 1
ATOM 690 N N . VAL A 1 90 ? 3.859 1.585 -6.416 1.00 94.44 90 VAL A N 1
ATOM 691 C CA . VAL A 1 90 ? 5.306 1.716 -6.309 1.00 94.44 90 VAL A CA 1
ATOM 692 C C . VAL A 1 90 ? 5.982 0.679 -7.190 1.00 94.44 90 VAL A C 1
ATOM 694 O O . VAL A 1 90 ? 5.595 -0.486 -7.215 1.00 94.44 90 VAL A O 1
ATOM 697 N N . ALA A 1 91 ? 6.990 1.105 -7.940 1.00 93.62 91 ALA A N 1
ATOM 698 C CA . ALA A 1 91 ? 7.818 0.223 -8.742 1.00 93.62 91 ALA A CA 1
ATOM 699 C C . ALA A 1 91 ? 9.099 -0.105 -7.965 1.00 93.62 91 ALA A C 1
ATOM 701 O O . ALA A 1 91 ? 9.783 0.796 -7.491 1.00 93.62 91 ALA A O 1
ATOM 702 N N . ILE A 1 92 ? 9.416 -1.388 -7.816 1.00 91.75 92 ILE A N 1
ATOM 703 C CA . ILE A 1 92 ? 10.504 -1.876 -6.966 1.00 91.75 92 ILE A CA 1
ATOM 704 C C . ILE A 1 92 ? 11.358 -2.862 -7.755 1.00 91.75 92 ILE A C 1
ATOM 706 O O . ILE A 1 92 ? 10.835 -3.772 -8.402 1.00 91.75 92 ILE A O 1
ATOM 710 N N . VAL A 1 93 ? 12.676 -2.700 -7.678 1.00 91.06 93 VAL A N 1
ATOM 711 C CA . VAL A 1 93 ? 13.655 -3.665 -8.179 1.00 91.06 93 VAL A CA 1
ATOM 712 C C . VAL A 1 93 ? 13.945 -4.704 -7.104 1.00 91.06 93 VAL A C 1
ATOM 714 O O . VAL A 1 93 ? 14.154 -4.362 -5.943 1.00 91.06 93 VAL A O 1
ATOM 717 N N . PHE A 1 94 ? 14.001 -5.970 -7.506 1.00 86.31 94 PHE A N 1
ATOM 718 C CA . PHE A 1 94 ? 14.369 -7.093 -6.659 1.00 86.31 94 PHE A CA 1
ATOM 719 C C . PHE A 1 94 ? 15.684 -7.718 -7.132 1.00 86.31 94 PHE A C 1
ATOM 721 O O . PHE A 1 94 ? 15.847 -8.031 -8.318 1.00 86.31 94 PHE A O 1
ATOM 728 N N . ALA A 1 95 ? 16.595 -7.954 -6.187 1.00 83.50 95 ALA A N 1
ATOM 729 C CA . ALA A 1 95 ? 17.816 -8.733 -6.376 1.00 83.50 95 ALA A CA 1
ATOM 730 C C . ALA A 1 95 ? 17.807 -9.907 -5.392 1.00 83.50 95 ALA A C 1
ATOM 732 O O . ALA A 1 95 ? 17.508 -9.724 -4.217 1.00 83.50 95 ALA A O 1
ATOM 733 N N . GLU A 1 96 ? 18.062 -11.123 -5.884 1.00 81.88 96 GLU A N 1
ATOM 734 C CA . GLU A 1 96 ? 18.085 -12.351 -5.061 1.00 81.88 96 GLU A CA 1
ATOM 735 C C . GLU A 1 96 ? 16.811 -12.583 -4.219 1.00 81.88 96 GLU A C 1
ATOM 737 O O . GLU A 1 96 ? 16.807 -13.321 -3.240 1.00 81.88 96 GLU A O 1
ATOM 742 N N . GLY A 1 97 ? 15.696 -11.976 -4.635 1.00 77.00 97 GLY A N 1
ATOM 743 C CA . GLY A 1 97 ? 14.409 -12.066 -3.954 1.00 77.00 97 GLY A CA 1
ATOM 744 C C . GLY A 1 97 ? 14.137 -11.021 -2.884 1.00 77.00 97 GLY A C 1
ATOM 745 O O . GLY A 1 97 ? 13.024 -10.996 -2.368 1.00 77.00 97 GLY A O 1
ATOM 746 N N . ALA A 1 98 ? 15.085 -10.127 -2.614 1.00 81.88 98 ALA A N 1
ATOM 747 C CA . ALA A 1 98 ? 14.892 -8.987 -1.732 1.00 81.88 98 ALA A CA 1
ATOM 748 C C . ALA A 1 98 ? 14.615 -7.707 -2.542 1.00 81.88 98 ALA A C 1
ATOM 750 O O . ALA A 1 98 ? 15.230 -7.517 -3.598 1.00 81.88 98 ALA A O 1
ATOM 751 N N . PRO A 1 99 ? 13.718 -6.819 -2.071 1.00 86.56 99 PRO A N 1
ATOM 752 C CA . PRO A 1 99 ? 13.573 -5.490 -2.649 1.00 86.56 99 PRO A CA 1
ATOM 753 C C . PRO A 1 99 ? 14.852 -4.690 -2.381 1.00 86.56 99 PRO A C 1
ATOM 755 O O . PRO A 1 99 ? 15.326 -4.641 -1.248 1.00 86.56 99 PRO A O 1
ATOM 758 N N . THR A 1 100 ? 15.424 -4.079 -3.415 1.00 87.75 100 THR A N 1
ATOM 759 C CA . THR A 1 100 ? 16.678 -3.320 -3.299 1.00 87.75 100 THR A CA 1
ATOM 760 C C . THR A 1 100 ? 16.486 -1.831 -3.504 1.00 87.75 100 THR A C 1
ATOM 762 O O . THR A 1 100 ? 17.007 -1.055 -2.716 1.00 87.75 100 THR A O 1
ATOM 765 N N . ASN A 1 101 ? 15.734 -1.430 -4.531 1.00 87.75 101 ASN A N 1
ATOM 766 C CA . ASN A 1 101 ? 15.566 -0.026 -4.903 1.00 87.75 101 ASN A CA 1
ATOM 767 C C . ASN A 1 101 ? 14.136 0.266 -5.349 1.00 87.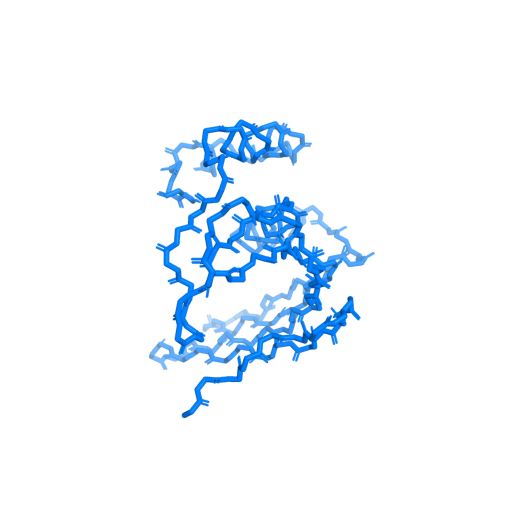75 101 ASN A C 1
ATOM 769 O O . ASN A 1 101 ? 13.505 -0.560 -6.015 1.00 87.75 101 ASN A O 1
ATOM 773 N N . LEU A 1 102 ? 13.674 1.483 -5.073 1.00 89.62 102 LEU A N 1
ATOM 774 C CA . LEU A 1 102 ? 12.506 2.054 -5.732 1.00 89.62 102 LEU A CA 1
ATOM 775 C C . LEU A 1 102 ? 12.894 2.559 -7.126 1.00 89.62 102 LEU A C 1
ATOM 777 O O . LEU A 1 102 ? 13.956 3.153 -7.320 1.00 89.62 102 LEU A O 1
ATOM 781 N N . ILE A 1 103 ? 12.027 2.329 -8.104 1.00 89.56 103 ILE A N 1
ATOM 782 C CA . ILE A 1 103 ? 12.118 2.948 -9.424 1.00 89.56 103 ILE A CA 1
ATOM 783 C C . ILE A 1 103 ? 11.342 4.259 -9.358 1.00 89.56 103 ILE A C 1
ATOM 785 O O . ILE A 1 103 ? 10.158 4.254 -9.026 1.00 89.56 103 ILE A O 1
ATOM 789 N N . ASP A 1 104 ? 12.014 5.354 -9.711 1.00 88.25 104 ASP A N 1
ATOM 790 C CA . ASP A 1 104 ? 11.433 6.700 -9.770 1.00 88.25 104 ASP A CA 1
ATOM 791 C C . ASP A 1 104 ? 10.767 7.140 -8.449 1.00 88.25 104 ASP A C 1
ATOM 793 O O . ASP A 1 104 ? 9.603 7.541 -8.386 1.00 88.25 104 ASP A O 1
ATOM 797 N N . GLU A 1 105 ? 11.529 7.032 -7.354 1.00 91.00 105 GLU A N 1
ATOM 798 C CA . GLU A 1 105 ? 11.101 7.479 -6.024 1.00 91.00 105 GLU A CA 1
ATOM 799 C C . GLU A 1 105 ? 10.581 8.932 -6.001 1.00 91.00 105 GLU A C 1
ATOM 801 O O . GLU A 1 105 ? 9.555 9.161 -5.354 1.00 91.00 105 GLU A O 1
ATOM 806 N N . PRO A 1 106 ? 11.209 9.919 -6.680 1.00 92.06 106 PRO A N 1
ATOM 807 C CA . PRO A 1 106 ? 10.715 11.294 -6.653 1.00 92.06 106 PRO A CA 1
ATOM 808 C C . PRO A 1 106 ? 9.289 11.423 -7.198 1.00 92.06 106 PRO A C 1
ATOM 810 O O . PRO A 1 106 ? 8.451 12.064 -6.560 1.00 92.06 106 PRO A O 1
ATOM 813 N N . ASP A 1 107 ? 8.987 10.781 -8.329 1.00 91.12 107 ASP A N 1
ATOM 814 C CA . ASP A 1 107 ? 7.642 10.771 -8.912 1.00 91.12 107 ASP A CA 1
ATOM 815 C C . ASP A 1 107 ? 6.638 10.042 -8.006 1.00 91.12 107 ASP A C 1
ATOM 817 O O . ASP A 1 107 ? 5.535 10.531 -7.746 1.00 91.12 107 ASP A O 1
ATOM 821 N N . TRP A 1 108 ? 7.036 8.903 -7.430 1.00 92.06 108 TRP A N 1
ATOM 822 C CA . TRP A 1 108 ? 6.206 8.194 -6.455 1.00 92.06 108 TRP A CA 1
ATOM 823 C C . TRP A 1 108 ? 5.876 9.055 -5.225 1.00 92.06 108 TRP A C 1
ATOM 825 O O . TRP A 1 108 ? 4.711 9.133 -4.826 1.00 92.06 108 TRP A O 1
ATOM 835 N N . ARG A 1 109 ? 6.858 9.780 -4.679 1.00 90.25 109 ARG A N 1
ATOM 836 C CA . ARG A 1 109 ? 6.672 10.692 -3.540 1.00 90.25 109 ARG A CA 1
ATOM 837 C C . ARG A 1 109 ? 5.717 11.841 -3.877 1.00 90.25 109 ARG A C 1
ATOM 839 O O . ARG A 1 109 ? 4.885 12.207 -3.048 1.00 90.25 109 ARG A O 1
ATOM 846 N N . ILE A 1 110 ? 5.784 12.383 -5.095 1.00 91.25 110 ILE A N 1
ATOM 847 C CA . ILE A 1 110 ? 4.830 13.397 -5.575 1.00 91.25 110 ILE A CA 1
ATOM 848 C C . ILE A 1 110 ? 3.406 12.827 -5.593 1.00 91.25 110 ILE A C 1
ATOM 850 O O . ILE A 1 110 ? 2.487 13.469 -5.079 1.00 91.25 110 ILE A O 1
ATOM 854 N N . ARG A 1 111 ? 3.214 11.613 -6.125 1.00 91.06 111 ARG A N 1
ATOM 855 C CA . ARG A 1 111 ? 1.898 10.952 -6.162 1.00 91.06 111 ARG A CA 1
ATOM 856 C C . ARG A 1 111 ? 1.333 10.663 -4.771 1.00 91.06 111 ARG A C 1
ATOM 858 O O . ARG A 1 111 ? 0.126 10.815 -4.573 1.00 91.06 111 ARG A O 1
ATOM 865 N N . ILE A 1 112 ? 2.177 10.292 -3.806 1.00 90.44 112 ILE A N 1
ATOM 866 C CA . ILE A 1 112 ? 1.761 10.157 -2.403 1.00 90.44 112 ILE A CA 1
ATOM 867 C C . ILE A 1 112 ? 1.222 11.478 -1.882 1.00 90.44 112 ILE A C 1
ATOM 869 O O . ILE A 1 112 ? 0.091 11.518 -1.408 1.00 90.44 112 ILE A O 1
ATOM 873 N N . ASN A 1 113 ? 1.989 12.559 -2.012 1.00 87.06 113 ASN A N 1
ATOM 874 C CA . ASN A 1 113 ? 1.576 13.860 -1.490 1.00 87.06 113 ASN A CA 1
ATOM 875 C C . ASN A 1 113 ? 0.238 14.307 -2.099 1.00 87.06 113 ASN A C 1
ATOM 877 O O . ASN A 1 113 ? -0.676 14.680 -1.371 1.00 87.06 113 ASN A O 1
ATOM 881 N N . GLN A 1 114 ? 0.068 14.142 -3.415 1.00 89.06 114 GLN A N 1
ATOM 882 C CA . GLN A 1 114 ? -1.202 14.419 -4.096 1.00 89.06 114 GLN A CA 1
ATOM 883 C C . GLN A 1 114 ? -2.367 13.553 -3.594 1.00 89.06 114 GLN A C 1
ATOM 885 O O . GLN A 1 114 ? -3.519 13.985 -3.633 1.00 89.06 114 GLN A O 1
ATOM 890 N N . THR A 1 115 ? -2.094 12.318 -3.174 1.00 87.00 115 THR A N 1
ATOM 891 C CA . THR A 1 115 ? -3.101 11.414 -2.602 1.00 87.00 115 THR A CA 1
ATOM 892 C C . THR A 1 115 ? -3.480 11.861 -1.194 1.00 87.00 115 THR A C 1
ATOM 894 O O . THR A 1 115 ? -4.665 11.974 -0.890 1.00 87.00 115 THR A O 1
ATOM 897 N N .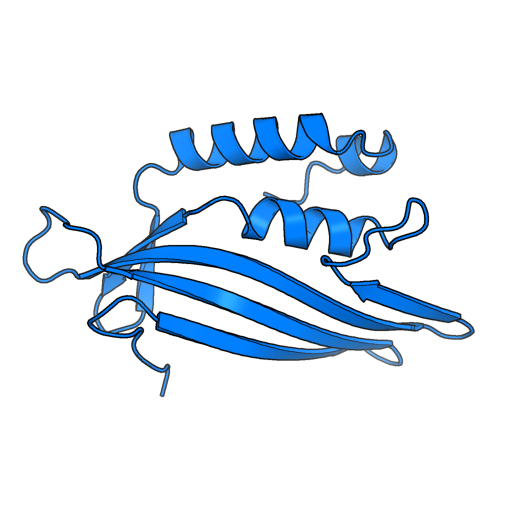 LEU A 1 116 ? -2.492 12.200 -0.365 1.00 83.88 116 LEU A N 1
ATOM 898 C CA . LEU A 1 116 ? -2.697 12.692 0.997 1.00 83.88 116 LEU A CA 1
ATOM 899 C C . LEU A 1 116 ? -3.465 14.019 1.028 1.00 83.88 116 LEU A C 1
ATOM 901 O O . LEU A 1 116 ? -4.371 14.181 1.847 1.00 83.88 116 LEU A O 1
ATOM 905 N N . ASP A 1 117 ? -3.176 14.934 0.102 1.00 83.12 117 ASP A N 1
ATOM 906 C CA . ASP A 1 117 ? -3.872 16.222 -0.003 1.00 83.12 117 ASP A CA 1
ATOM 907 C C . ASP A 1 117 ? -5.382 16.055 -0.254 1.00 83.12 117 ASP A C 1
ATOM 909 O O . ASP A 1 117 ? -6.189 16.861 0.215 1.00 83.12 117 ASP A O 1
ATOM 913 N N . LYS A 1 118 ? -5.792 14.980 -0.944 1.00 82.69 118 LYS A N 1
ATOM 914 C CA . LYS A 1 118 ? -7.206 14.680 -1.237 1.00 82.69 118 LYS A CA 1
ATOM 915 C C . LYS A 1 118 ? -7.978 14.115 -0.047 1.00 82.69 118 LYS A C 1
ATOM 917 O O . LYS A 1 118 ? -9.201 14.208 -0.038 1.00 82.69 118 LYS A O 1
ATOM 922 N N . LEU A 1 119 ? -7.298 13.544 0.948 1.00 77.31 119 LEU A N 1
ATOM 923 C CA . LEU A 1 119 ? -7.943 12.902 2.101 1.00 77.31 119 LEU A CA 1
ATOM 924 C C . LEU A 1 119 ? -8.531 13.902 3.102 1.00 77.31 119 LEU A C 1
ATOM 926 O O . LEU A 1 119 ? -9.228 13.494 4.026 1.00 77.31 119 LEU A O 1
ATOM 930 N N . GLY A 1 120 ? -8.242 15.201 2.961 1.00 69.38 120 GLY A N 1
ATOM 931 C CA . GLY A 1 120 ? -8.777 16.215 3.873 1.00 69.38 120 GLY A CA 1
ATOM 932 C C . GLY A 1 120 ? -8.328 16.011 5.324 1.00 69.38 120 GLY A C 1
ATOM 933 O O . GLY A 1 120 ? -9.076 16.320 6.245 1.00 69.38 120 GLY A O 1
ATOM 934 N N . LEU A 1 121 ? -7.113 15.487 5.526 1.00 67.25 121 LEU A N 1
ATOM 935 C CA . LEU A 1 121 ? -6.608 15.061 6.833 1.00 67.25 121 LEU A CA 1
ATOM 936 C C . LEU A 1 121 ? -6.624 16.192 7.876 1.00 67.25 121 LEU A C 1
ATOM 938 O O . LEU A 1 121 ? -6.331 17.341 7.504 1.00 67.25 121 LEU A O 1
ATOM 942 N N . PRO A 1 122 ? -6.872 15.867 9.165 1.00 64.00 122 PRO A N 1
ATOM 943 C CA . PRO A 1 122 ? -6.736 16.808 10.273 1.00 64.00 122 PRO A CA 1
ATOM 944 C C . PRO A 1 122 ? -5.345 17.445 10.300 1.00 64.00 122 PRO A C 1
ATOM 946 O O . PRO A 1 122 ? -4.352 16.818 9.927 1.00 64.00 122 PRO A O 1
ATOM 949 N N . GLU A 1 123 ? -5.250 18.685 10.774 1.00 66.12 123 GLU A N 1
ATOM 950 C CA . GLU A 1 123 ? -3.993 19.443 10.809 1.00 66.12 123 GLU A CA 1
ATOM 951 C C . GLU A 1 123 ? -2.888 18.714 11.589 1.00 66.12 123 GLU A C 1
ATOM 953 O O . GLU A 1 123 ? -1.732 18.716 11.170 1.00 66.12 123 GLU A O 1
ATOM 958 N N . GLN A 1 124 ? -3.251 17.984 12.648 1.00 61.97 124 GLN A N 1
ATOM 959 C CA . GLN A 1 124 ? -2.329 17.154 13.424 1.00 61.97 124 GLN A CA 1
ATOM 960 C C . GLN A 1 124 ? -1.663 16.075 12.556 1.00 61.97 124 GLN A C 1
ATOM 962 O O . GLN A 1 124 ? -0.447 15.913 12.618 1.00 61.97 124 GLN A O 1
ATOM 967 N N . ALA A 1 125 ? -2.423 15.414 11.677 1.00 60.44 125 ALA A N 1
ATOM 968 C CA . ALA A 1 125 ? -1.902 14.421 10.736 1.00 60.44 125 ALA A CA 1
ATOM 969 C C . ALA A 1 125 ? -1.056 15.049 9.609 1.00 60.44 125 ALA A C 1
ATOM 971 O O . ALA A 1 125 ? -0.170 14.398 9.062 1.00 60.44 125 ALA A O 1
ATOM 972 N N . ARG A 1 126 ? -1.286 16.327 9.271 1.00 62.09 126 ARG A N 1
ATOM 973 C CA . ARG A 1 126 ? -0.430 17.078 8.330 1.00 62.09 126 ARG A CA 1
ATOM 974 C C . ARG A 1 126 ? 0.878 17.537 8.971 1.00 62.09 126 ARG A C 1
ATOM 976 O O . ARG A 1 126 ? 1.880 17.665 8.272 1.00 62.09 126 ARG A O 1
ATOM 983 N N . SER A 1 127 ? 0.844 17.827 10.273 1.00 56.31 127 SER A N 1
ATOM 984 C CA . SER A 1 127 ? 1.967 18.379 11.036 1.00 56.31 127 SER A CA 1
ATOM 985 C C . SER A 1 127 ? 3.048 17.351 11.348 1.00 56.31 127 SER A C 1
ATOM 987 O O . SER A 1 127 ? 4.221 17.710 11.378 1.00 56.31 127 SER A O 1
ATOM 989 N N . THR A 1 128 ? 2.675 16.078 11.513 1.00 55.38 128 THR A N 1
ATOM 990 C CA . THR A 1 128 ? 3.649 15.021 11.773 1.00 55.38 128 THR A CA 1
ATOM 991 C C . THR A 1 128 ? 4.551 14.803 10.568 1.00 55.38 128 THR A C 1
ATOM 993 O O . THR A 1 128 ? 5.746 14.656 10.774 1.00 55.38 128 THR A O 1
ATOM 996 N N . ARG A 1 129 ? 4.035 14.796 9.323 1.00 45.78 129 ARG A N 1
ATOM 997 C CA . ARG A 1 129 ? 4.763 14.413 8.079 1.00 45.78 129 ARG A CA 1
ATOM 998 C C . ARG A 1 129 ? 5.581 13.103 8.161 1.00 45.78 129 ARG A C 1
ATOM 1000 O O . ARG A 1 129 ? 6.100 12.663 7.140 1.00 45.78 129 ARG A O 1
ATOM 1007 N N . GLU A 1 130 ? 5.634 12.454 9.322 1.00 38.81 130 GLU A N 1
ATOM 1008 C CA . GLU A 1 130 ? 6.142 11.127 9.645 1.00 38.81 130 GLU A CA 1
ATOM 1009 C C . GLU A 1 130 ? 5.167 10.085 9.097 1.00 38.81 130 GLU A C 1
ATOM 1011 O O . GLU A 1 130 ? 4.504 9.338 9.810 1.00 38.81 130 GLU A O 1
ATOM 1016 N N . ALA A 1 131 ? 5.033 10.090 7.781 1.00 38.16 131 ALA A N 1
ATOM 1017 C CA . ALA A 1 131 ? 4.624 8.922 7.024 1.00 38.16 131 ALA A CA 1
ATOM 1018 C C . ALA A 1 131 ? 5.588 8.688 5.844 1.00 38.16 131 ALA A C 1
ATOM 1020 O O . ALA A 1 131 ? 5.248 7.971 4.904 1.00 38.16 131 ALA A O 1
ATOM 1021 N N . LEU A 1 132 ? 6.778 9.307 5.887 1.00 36.62 132 LEU A N 1
ATOM 1022 C CA . LEU A 1 132 ? 7.856 9.186 4.904 1.00 36.62 132 LEU A CA 1
ATOM 1023 C C . LEU A 1 132 ? 9.162 8.783 5.584 1.00 36.62 132 LEU A C 1
ATOM 1025 O O . LEU A 1 132 ? 9.562 9.496 6.529 1.00 36.62 132 LEU A O 1
#

Mean predicted aligned error: 7.4 Å